Protein AF-A0A520CLI7-F1 (afdb_monomer_lite)

Structure (mmCIF, N/CA/C/O backbone):
data_AF-A0A520CLI7-F1
#
_entry.id   AF-A0A520CLI7-F1
#
loop_
_atom_site.group_PDB
_atom_site.id
_atom_site.type_symbol
_atom_site.label_atom_id
_atom_site.label_alt_id
_atom_site.label_comp_id
_atom_site.label_asym_id
_atom_site.label_entity_id
_atom_site.label_seq_id
_atom_site.pdbx_PDB_ins_code
_atom_site.Cartn_x
_atom_site.Cartn_y
_atom_site.Cartn_z
_atom_site.occupancy
_atom_site.B_iso_or_equiv
_atom_site.auth_seq_id
_atom_site.auth_comp_id
_atom_site.auth_asym_id
_atom_site.auth_atom_id
_atom_site.pdbx_PDB_model_num
ATOM 1 N N . MET A 1 1 ? -10.078 -12.389 11.170 1.00 51.91 1 MET A N 1
ATOM 2 C CA . MET A 1 1 ? -8.943 -12.163 10.248 1.00 51.91 1 MET A CA 1
ATOM 3 C C . MET A 1 1 ? -7.938 -11.281 10.962 1.00 51.91 1 MET A C 1
ATOM 5 O O . MET A 1 1 ? -8.373 -10.42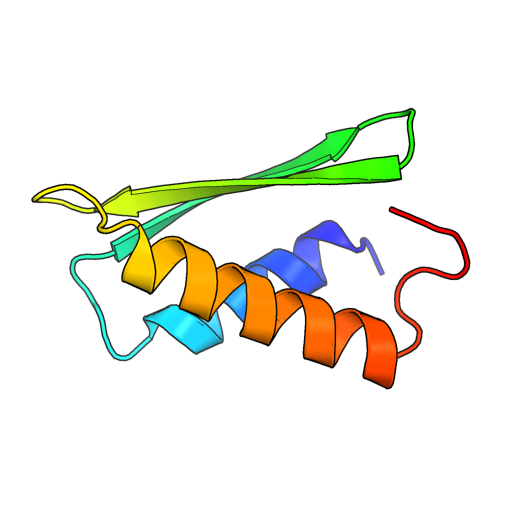8 11.718 1.00 51.91 1 MET A O 1
ATOM 9 N N . GLN A 1 2 ? -6.636 -11.503 10.782 1.00 81.75 2 GLN A N 1
ATOM 10 C CA . GLN A 1 2 ? -5.634 -10.511 11.191 1.00 81.75 2 GLN A CA 1
ATOM 11 C C . GLN A 1 2 ? -5.566 -9.474 10.070 1.00 81.75 2 GLN A C 1
ATOM 13 O O . GLN A 1 2 ? -5.344 -9.864 8.922 1.00 81.75 2 GLN A O 1
ATOM 18 N N . VAL A 1 3 ? -5.839 -8.206 10.383 1.00 90.31 3 VAL A N 1
ATOM 19 C CA . VAL A 1 3 ? -5.860 -7.078 9.430 1.00 90.31 3 VAL A CA 1
ATOM 20 C C . VAL A 1 3 ? -4.574 -7.046 8.605 1.00 90.31 3 VAL A C 1
ATOM 22 O O . VAL A 1 3 ? -4.613 -6.849 7.395 1.00 90.31 3 VAL A O 1
ATOM 25 N N . GLU A 1 4 ? -3.448 -7.371 9.232 1.00 94.12 4 GLU A N 1
ATOM 26 C CA . GLU A 1 4 ? -2.131 -7.457 8.612 1.00 94.12 4 GLU A CA 1
ATOM 27 C C . GLU A 1 4 ? -2.114 -8.410 7.416 1.00 94.12 4 GLU A C 1
ATOM 29 O O . GLU A 1 4 ? -1.556 -8.074 6.379 1.00 94.12 4 GLU A O 1
ATOM 34 N N . LYS A 1 5 ? -2.785 -9.567 7.504 1.00 94.69 5 LYS A N 1
ATOM 35 C CA . LYS A 1 5 ? -2.855 -10.517 6.381 1.00 94.69 5 LYS A CA 1
ATOM 36 C C . LYS A 1 5 ? -3.602 -9.937 5.188 1.00 94.69 5 LYS A C 1
ATOM 38 O O . LYS A 1 5 ? -3.233 -10.217 4.052 1.00 94.69 5 LYS A O 1
ATOM 43 N N . ARG A 1 6 ? -4.654 -9.150 5.436 1.00 94.94 6 ARG A N 1
ATOM 44 C CA . ARG A 1 6 ? -5.402 -8.504 4.354 1.00 94.94 6 ARG A CA 1
ATOM 45 C C . ARG A 1 6 ? -4.573 -7.394 3.722 1.00 94.94 6 ARG A C 1
ATOM 47 O O . ARG A 1 6 ? -4.505 -7.327 2.502 1.00 94.94 6 ARG A O 1
ATOM 54 N N . VAL A 1 7 ? -3.898 -6.591 4.541 1.00 96.88 7 VAL A N 1
ATOM 55 C CA . VAL A 1 7 ? -2.987 -5.540 4.073 1.00 96.88 7 VAL A CA 1
ATOM 56 C C . VAL A 1 7 ? -1.848 -6.124 3.238 1.00 96.88 7 VAL A C 1
ATOM 58 O O . VAL A 1 7 ? -1.580 -5.593 2.169 1.00 96.88 7 VAL A O 1
ATOM 61 N N . ILE A 1 8 ? -1.234 -7.233 3.667 1.00 97.62 8 ILE A N 1
ATOM 62 C CA . ILE A 1 8 ? -0.210 -7.948 2.886 1.00 97.62 8 ILE A CA 1
ATOM 63 C C . ILE A 1 8 ? -0.746 -8.279 1.489 1.00 97.62 8 ILE A C 1
ATOM 65 O O . ILE A 1 8 ? -0.145 -7.871 0.502 1.00 97.62 8 ILE A O 1
ATOM 69 N N . ALA A 1 9 ? -1.918 -8.919 1.407 1.00 97.44 9 ALA A N 1
ATOM 70 C CA . ALA A 1 9 ? -2.515 -9.292 0.126 1.00 97.44 9 ALA A CA 1
ATOM 71 C C . ALA A 1 9 ? -2.816 -8.078 -0.773 1.00 97.44 9 ALA A C 1
ATOM 73 O O . ALA A 1 9 ? -2.586 -8.144 -1.974 1.00 97.44 9 ALA A O 1
ATOM 74 N N . LEU A 1 10 ? -3.301 -6.969 -0.204 1.00 97.88 10 LEU A N 1
ATOM 75 C CA . LEU A 1 10 ? -3.574 -5.732 -0.950 1.00 97.88 10 LEU A CA 1
ATOM 76 C C . LEU A 1 10 ? -2.290 -5.070 -1.469 1.00 97.88 10 LEU A C 1
ATOM 78 O O . LEU A 1 10 ? -2.264 -4.537 -2.575 1.00 97.88 10 LEU A O 1
ATOM 82 N N . VAL A 1 11 ? -1.213 -5.086 -0.680 1.00 98.00 11 VAL A N 1
ATOM 83 C CA . VAL A 1 11 ? 0.084 -4.556 -1.121 1.00 98.00 11 VAL A CA 1
ATOM 84 C C . VAL A 1 11 ? 0.655 -5.428 -2.235 1.00 98.00 11 VAL A C 1
ATOM 86 O O . VAL A 1 11 ? 1.049 -4.887 -3.263 1.00 98.00 11 VAL A O 1
ATOM 89 N N . GLU A 1 12 ? 0.653 -6.752 -2.062 1.00 97.44 12 GLU A N 1
ATOM 90 C CA . GLU A 1 12 ? 1.121 -7.714 -3.069 1.00 97.44 12 GLU A CA 1
ATOM 91 C C . GLU A 1 12 ? 0.317 -7.615 -4.371 1.00 97.44 12 GLU A C 1
ATOM 93 O O . GLU A 1 12 ? 0.903 -7.600 -5.448 1.00 97.44 12 GLU A O 1
ATOM 98 N N . GLU A 1 13 ? -1.009 -7.467 -4.286 1.00 97.44 13 GLU A N 1
ATOM 99 C CA . GLU A 1 13 ? -1.872 -7.203 -5.442 1.00 97.44 13 GLU A CA 1
ATOM 100 C C . GLU A 1 13 ? -1.459 -5.912 -6.159 1.00 97.44 13 GLU A C 1
ATOM 102 O O . GLU A 1 13 ? -1.350 -5.883 -7.386 1.00 97.44 13 GLU A O 1
ATOM 107 N N . LYS A 1 14 ? -1.186 -4.845 -5.398 1.00 97.44 14 LYS A N 1
ATOM 108 C CA . LYS A 1 14 ? -0.861 -3.533 -5.959 1.00 97.44 14 LYS A CA 1
ATOM 109 C C . LYS A 1 14 ? 0.497 -3.473 -6.657 1.00 97.44 14 LYS A C 1
ATOM 111 O O . LYS A 1 14 ? 0.657 -2.636 -7.546 1.00 97.44 14 LYS A O 1
ATOM 116 N N . ILE A 1 15 ? 1.453 -4.297 -6.237 1.00 97.00 15 ILE A N 1
ATOM 117 C CA . ILE A 1 15 ? 2.810 -4.346 -6.805 1.00 97.00 15 ILE A CA 1
ATOM 118 C C . ILE A 1 15 ? 3.036 -5.567 -7.706 1.00 97.00 15 ILE A C 1
ATOM 120 O O . ILE A 1 15 ? 4.1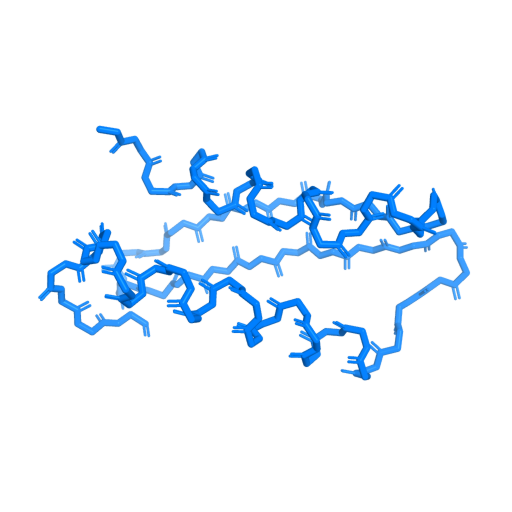54 -5.789 -8.155 1.00 97.00 15 ILE A O 1
ATOM 124 N N . ALA A 1 16 ? 2.000 -6.358 -8.002 1.00 96.88 16 ALA A N 1
ATOM 125 C CA . ALA A 1 16 ? 2.128 -7.594 -8.779 1.00 96.88 16 ALA A CA 1
ATOM 126 C C . ALA A 1 16 ? 2.705 -7.390 -10.195 1.00 96.88 16 ALA A C 1
ATOM 128 O O . ALA A 1 16 ? 3.298 -8.307 -10.762 1.00 96.88 16 ALA A O 1
ATOM 129 N N . ASP A 1 17 ? 2.539 -6.199 -10.775 1.00 96.25 17 ASP A N 1
ATOM 130 C CA . ASP A 1 17 ? 3.092 -5.791 -12.071 1.00 96.25 17 ASP A CA 1
ATOM 131 C C . ASP A 1 17 ? 4.465 -5.096 -11.968 1.00 96.25 17 ASP A C 1
ATOM 133 O O . ASP A 1 17 ? 5.027 -4.686 -12.985 1.00 96.25 17 ASP A O 1
ATOM 137 N N . ARG A 1 18 ? 5.015 -4.979 -10.754 1.00 95.56 18 ARG A N 1
ATOM 138 C CA . ARG A 1 18 ? 6.270 -4.296 -10.414 1.00 95.56 18 ARG A CA 1
ATOM 139 C C . ARG A 1 18 ? 7.211 -5.271 -9.689 1.00 95.56 18 ARG A C 1
ATOM 141 O O . ARG A 1 18 ? 7.360 -5.176 -8.472 1.00 95.56 18 ARG A O 1
ATOM 148 N N . PRO A 1 19 ? 7.819 -6.244 -10.398 1.00 94.69 19 PRO A N 1
ATOM 149 C CA . PRO A 1 19 ? 8.626 -7.303 -9.784 1.00 94.69 19 PRO A CA 1
ATOM 150 C C . PRO A 1 19 ? 9.874 -6.793 -9.050 1.00 94.69 19 PRO A C 1
ATOM 152 O O . PRO A 1 19 ? 10.455 -7.534 -8.265 1.00 94.69 19 PRO A O 1
ATOM 155 N N . G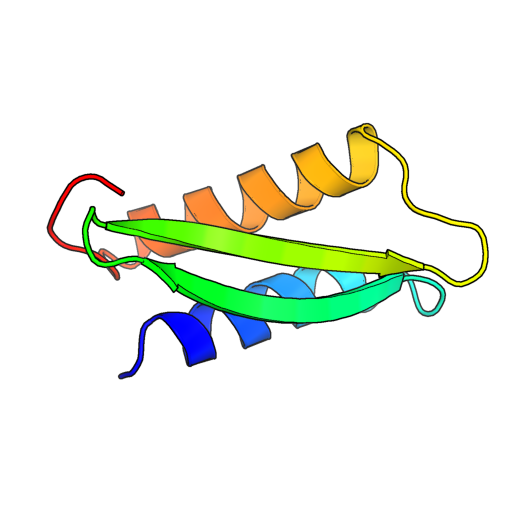LU A 1 20 ? 10.291 -5.555 -9.312 1.00 96.31 20 GLU A N 1
ATOM 156 C CA . GLU A 1 20 ? 11.387 -4.886 -8.619 1.00 96.31 20 GLU A CA 1
ATOM 157 C C . GLU A 1 20 ? 11.010 -4.378 -7.220 1.00 96.31 20 GLU A C 1
ATOM 159 O O . GLU A 1 20 ? 11.902 -4.019 -6.457 1.00 96.31 20 GLU A O 1
ATOM 164 N N . LEU A 1 21 ? 9.714 -4.311 -6.889 1.00 97.75 21 LEU A N 1
ATOM 165 C CA . LEU A 1 21 ? 9.207 -3.881 -5.587 1.00 97.75 21 LEU A CA 1
ATOM 166 C C . LEU A 1 21 ? 8.785 -5.095 -4.756 1.00 97.75 21 LEU A C 1
ATOM 168 O O . LEU A 1 21 ? 8.168 -6.032 -5.261 1.00 97.75 21 LEU A O 1
ATOM 172 N N . PHE A 1 22 ? 9.045 -5.055 -3.453 1.00 97.38 22 PHE A N 1
ATOM 173 C CA . PHE A 1 22 ? 8.666 -6.124 -2.537 1.00 97.38 22 PHE A CA 1
ATOM 174 C C . PHE A 1 22 ? 8.255 -5.595 -1.161 1.00 97.38 22 PHE A C 1
ATOM 176 O O . PHE A 1 22 ? 8.753 -4.591 -0.646 1.00 97.38 22 PHE A O 1
ATOM 183 N N . LEU A 1 23 ? 7.312 -6.304 -0.541 1.00 97.88 23 LEU A N 1
ATOM 184 C CA . LEU A 1 23 ? 6.853 -6.026 0.813 1.00 97.88 23 LEU A CA 1
ATOM 185 C C . LEU A 1 23 ? 7.864 -6.559 1.834 1.00 97.88 23 LEU A C 1
ATOM 187 O O . LEU A 1 23 ? 8.202 -7.741 1.824 1.00 97.88 23 LEU A O 1
ATOM 191 N N . VAL A 1 24 ? 8.310 -5.695 2.745 1.00 97.62 24 VAL A N 1
ATOM 192 C CA . VAL A 1 24 ? 9.270 -6.047 3.802 1.00 97.62 24 VAL A CA 1
ATOM 193 C C . VAL A 1 24 ? 8.543 -6.433 5.086 1.00 97.62 24 VAL A C 1
ATOM 195 O O . VAL A 1 24 ? 8.835 -7.462 5.691 1.00 97.62 24 VAL A O 1
ATOM 198 N N . GLU A 1 25 ? 7.595 -5.604 5.527 1.00 97.38 25 GLU A N 1
ATOM 199 C CA . GLU A 1 25 ? 6.878 -5.811 6.786 1.00 97.38 25 GLU A CA 1
ATOM 200 C C . GLU A 1 25 ? 5.524 -5.100 6.770 1.00 97.38 25 GLU A C 1
ATOM 202 O O . GLU A 1 25 ? 5.394 -3.982 6.271 1.00 97.38 25 GLU A O 1
ATOM 207 N N . VAL A 1 26 ? 4.528 -5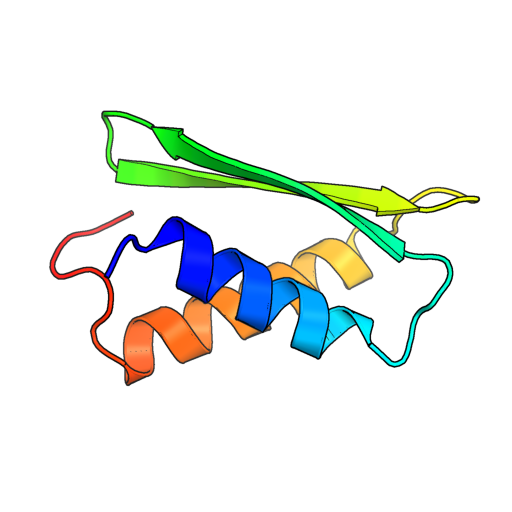.719 7.401 1.00 97.25 26 VAL A N 1
ATOM 208 C CA . VAL A 1 26 ? 3.281 -5.062 7.797 1.00 97.25 26 VAL A CA 1
ATOM 209 C C . VAL A 1 26 ? 3.084 -5.276 9.286 1.00 97.25 26 VAL A C 1
ATOM 211 O O . VAL A 1 26 ? 3.130 -6.410 9.763 1.00 97.25 26 VAL A O 1
ATOM 214 N N . ARG A 1 27 ? 2.833 -4.194 10.022 1.00 95.19 27 ARG A N 1
ATOM 215 C CA . ARG A 1 27 ? 2.566 -4.261 11.460 1.00 95.19 27 ARG A CA 1
ATOM 216 C C . ARG A 1 27 ? 1.514 -3.250 11.888 1.00 95.19 27 ARG A C 1
ATOM 218 O O . ARG A 1 27 ? 1.565 -2.085 11.494 1.00 95.19 27 ARG A O 1
ATOM 225 N N . MET A 1 28 ? 0.612 -3.686 12.760 1.00 92.19 28 MET A N 1
ATOM 226 C CA . MET A 1 28 ? -0.273 -2.798 13.502 1.00 92.19 28 MET A CA 1
ATOM 227 C C . MET A 1 28 ? 0.383 -2.425 14.834 1.00 92.19 28 MET A C 1
ATOM 229 O O . MET A 1 28 ? 0.796 -3.296 15.604 1.00 92.19 28 MET A O 1
ATOM 233 N N . LEU A 1 29 ? 0.522 -1.131 15.112 1.00 92.31 29 LEU A N 1
ATOM 234 C CA . LEU A 1 29 ? 1.005 -0.652 16.406 1.00 92.31 29 LEU A CA 1
ATOM 235 C C . LEU A 1 29 ? -0.148 -0.493 17.416 1.00 92.31 29 LEU A C 1
ATOM 237 O O . LEU A 1 29 ? -1.293 -0.300 17.012 1.00 92.31 29 LEU A O 1
ATOM 241 N N . PRO A 1 30 ? 0.134 -0.491 18.736 1.00 87.31 30 PRO A N 1
ATOM 242 C CA . PRO A 1 30 ? -0.895 -0.379 19.780 1.00 87.31 30 PRO A CA 1
ATOM 243 C C . PRO A 1 30 ? -1.749 0.900 19.756 1.00 87.31 30 PRO A C 1
ATOM 245 O O . PRO A 1 30 ? -2.767 0.961 20.433 1.00 87.31 30 PRO A O 1
ATOM 248 N N . ASN A 1 31 ? -1.340 1.934 19.019 1.00 88.12 31 ASN A N 1
ATOM 249 C CA . ASN A 1 31 ? -2.086 3.182 18.830 1.00 88.12 31 ASN A CA 1
ATOM 250 C C . ASN A 1 31 ? -2.911 3.182 17.531 1.00 88.12 31 ASN A C 1
ATOM 252 O O . ASN A 1 31 ? -3.090 4.237 16.929 1.00 88.12 31 ASN A O 1
ATOM 256 N N . ASN A 1 32 ? -3.323 1.995 17.081 1.00 87.81 32 ASN A N 1
ATOM 257 C CA . ASN A 1 32 ? -3.961 1.725 15.793 1.00 87.81 32 ASN A CA 1
ATOM 258 C C . ASN A 1 32 ? -3.153 2.175 14.572 1.00 87.81 32 ASN A C 1
ATOM 260 O O . ASN A 1 32 ? -3.682 2.184 13.478 1.00 87.81 32 ASN A O 1
ATOM 264 N N . LYS A 1 33 ? -1.863 2.495 14.703 1.00 92.56 33 LYS A N 1
ATOM 265 C CA . LYS A 1 33 ? -1.075 2.930 13.551 1.00 92.56 33 LYS A CA 1
ATOM 266 C C . LYS A 1 33 ? -0.661 1.733 12.698 1.00 92.56 33 LYS A C 1
ATOM 268 O O . LYS A 1 33 ? 0.179 0.934 13.124 1.00 92.56 33 LYS A O 1
ATOM 273 N N . LEU A 1 34 ? -1.187 1.662 11.479 1.00 94.50 34 LEU A N 1
ATOM 274 C CA . LEU A 1 34 ? -0.750 0.698 10.472 1.00 94.50 34 LEU A CA 1
ATOM 275 C C . LEU A 1 34 ? 0.560 1.165 9.825 1.00 94.50 34 LEU A C 1
ATOM 277 O O . LEU A 1 34 ? 0.645 2.265 9.280 1.00 94.50 34 LEU A O 1
ATOM 281 N N . ILE A 1 35 ? 1.592 0.324 9.880 1.00 96.50 35 ILE A N 1
ATOM 282 C CA . ILE A 1 35 ? 2.877 0.569 9.221 1.00 96.50 35 ILE A CA 1
ATOM 283 C C . ILE A 1 35 ? 3.106 -0.508 8.169 1.00 96.50 35 ILE A C 1
ATOM 285 O O . ILE A 1 35 ? 3.009 -1.701 8.457 1.00 96.50 35 ILE A O 1
ATOM 289 N N . ILE A 1 36 ? 3.435 -0.055 6.962 1.00 97.69 36 ILE A N 1
ATOM 290 C CA . ILE A 1 36 ? 3.770 -0.883 5.809 1.00 97.69 36 ILE A CA 1
ATOM 291 C C . ILE A 1 36 ? 5.168 -0.459 5.359 1.00 97.69 36 ILE A C 1
ATOM 293 O O . ILE A 1 36 ? 5.377 0.700 5.001 1.00 97.69 36 ILE A O 1
ATOM 297 N N . HIS A 1 37 ? 6.117 -1.387 5.402 1.00 97.62 37 HIS A N 1
ATOM 298 C CA . HIS A 1 37 ? 7.454 -1.207 4.853 1.00 97.62 37 HIS A CA 1
ATOM 299 C C . HIS A 1 37 ? 7.529 -1.911 3.501 1.00 97.62 37 HIS A C 1
ATOM 301 O O . HIS A 1 37 ? 7.284 -3.114 3.404 1.00 97.62 37 HIS A O 1
ATOM 307 N N . VAL A 1 38 ? 7.871 -1.146 2.471 1.00 97.56 38 VAL A N 1
ATOM 308 C CA . VAL A 1 38 ? 8.060 -1.614 1.096 1.00 97.56 38 VAL A CA 1
ATOM 309 C C . VAL A 1 38 ? 9.428 -1.131 0.652 1.00 97.56 38 VAL A C 1
ATOM 311 O O . VAL A 1 38 ? 9.813 -0.007 0.980 1.00 97.56 38 VAL A O 1
ATOM 314 N N . ASP A 1 39 ? 10.142 -1.978 -0.070 1.00 97.44 39 ASP A N 1
ATOM 315 C CA . ASP A 1 39 ? 11.435 -1.651 -0.656 1.00 97.44 39 ASP A CA 1
ATOM 316 C C . ASP A 1 39 ? 11.478 -2.149 -2.104 1.00 97.44 39 ASP A C 1
ATOM 318 O O . ASP A 1 39 ? 10.547 -2.813 -2.570 1.00 97.44 39 ASP A O 1
ATOM 322 N N . GLY A 1 40 ? 12.528 -1.790 -2.829 1.00 97.00 40 GLY A N 1
ATOM 323 C CA . GLY A 1 40 ? 12.760 -2.286 -4.174 1.00 97.00 40 GLY A CA 1
ATOM 324 C C . GLY A 1 40 ? 14.239 -2.389 -4.497 1.00 97.00 40 GLY A C 1
ATOM 325 O O . GLY A 1 40 ? 15.065 -1.724 -3.873 1.00 97.00 40 GLY A O 1
ATOM 326 N N . ASP A 1 41 ? 14.576 -3.200 -5.495 1.00 96.06 41 ASP A N 1
ATOM 327 C CA . ASP A 1 41 ? 15.970 -3.484 -5.866 1.00 96.06 41 ASP A CA 1
ATOM 328 C C . ASP A 1 41 ? 16.767 -2.212 -6.218 1.00 96.06 41 ASP A C 1
ATOM 330 O O . ASP A 1 41 ? 17.963 -2.115 -5.939 1.00 96.06 41 ASP A O 1
ATOM 334 N N . GLU A 1 42 ? 16.093 -1.208 -6.788 1.00 95.69 42 GLU A N 1
ATOM 335 C CA . GLU A 1 42 ? 16.655 0.110 -7.121 1.00 95.69 42 GLU A CA 1
ATOM 336 C C . GLU A 1 42 ? 16.055 1.241 -6.262 1.00 95.69 42 GLU A C 1
ATOM 338 O O . GLU A 1 42 ? 16.123 2.425 -6.606 1.00 95.69 42 GLU A O 1
ATOM 343 N N . GLY A 1 43 ? 15.479 0.878 -5.114 1.00 93.88 43 GLY A N 1
ATOM 344 C CA . GLY A 1 43 ? 14.714 1.762 -4.246 1.00 93.88 43 GLY A CA 1
ATOM 345 C C . GLY A 1 43 ? 13.275 1.982 -4.717 1.00 93.88 43 GLY A C 1
ATOM 346 O O . GLY A 1 43 ? 12.834 1.490 -5.755 1.00 93.88 43 GLY A O 1
ATOM 347 N N . ILE A 1 44 ? 12.524 2.744 -3.922 1.00 96.00 44 ILE A N 1
ATOM 348 C CA . ILE A 1 44 ? 11.105 3.031 -4.151 1.00 96.00 44 ILE A CA 1
ATOM 349 C C . ILE A 1 44 ? 10.861 4.537 -4.249 1.00 96.00 44 ILE A C 1
ATOM 351 O O . ILE A 1 44 ? 11.408 5.334 -3.480 1.00 96.00 44 ILE A O 1
ATOM 355 N N . SER A 1 45 ? 10.025 4.951 -5.203 1.00 96.94 45 SER A N 1
ATOM 356 C CA . SER A 1 45 ? 9.647 6.357 -5.335 1.00 96.94 45 SER A CA 1
ATOM 357 C C . SER A 1 45 ? 8.543 6.741 -4.343 1.00 96.94 45 SER A C 1
ATOM 359 O O . SER A 1 45 ? 7.726 5.921 -3.923 1.00 96.94 45 SER A O 1
ATOM 361 N N . ILE A 1 46 ? 8.445 8.031 -4.005 1.00 97.12 46 ILE A N 1
ATOM 362 C CA . ILE A 1 46 ? 7.332 8.545 -3.185 1.00 97.12 46 ILE A CA 1
ATOM 363 C C . ILE A 1 46 ? 5.983 8.297 -3.882 1.00 97.12 46 ILE A C 1
ATOM 365 O O . ILE A 1 46 ? 4.976 8.053 -3.222 1.00 97.12 46 ILE A O 1
ATOM 369 N N . GLN A 1 47 ? 5.950 8.344 -5.213 1.00 97.38 47 GLN A N 1
ATOM 370 C CA . GLN A 1 47 ? 4.757 8.099 -6.016 1.00 97.38 47 GLN A CA 1
ATOM 371 C C . GLN A 1 47 ? 4.261 6.658 -5.859 1.00 97.38 47 GLN A C 1
ATOM 373 O O . GLN A 1 47 ? 3.053 6.458 -5.722 1.00 97.38 47 GLN A O 1
ATOM 378 N N . ASP A 1 48 ? 5.172 5.683 -5.807 1.00 96.56 48 ASP A N 1
ATOM 379 C CA . ASP A 1 48 ? 4.834 4.282 -5.543 1.00 96.56 48 ASP A CA 1
ATOM 380 C C . ASP A 1 48 ? 4.272 4.126 -4.122 1.00 96.56 48 ASP A C 1
ATOM 382 O O . ASP A 1 48 ? 3.195 3.554 -3.947 1.00 96.56 48 ASP A O 1
ATOM 386 N N . CYS A 1 49 ? 4.903 4.746 -3.116 1.00 96.88 49 CYS A N 1
ATOM 387 C CA . CYS A 1 49 ? 4.386 4.759 -1.742 1.00 96.88 49 CYS A CA 1
ATOM 388 C C . CYS A 1 49 ? 2.962 5.340 -1.663 1.00 96.88 49 CYS A C 1
ATOM 390 O O . CYS A 1 49 ? 2.091 4.784 -0.993 1.00 96.88 49 CYS A O 1
ATOM 392 N N . VAL A 1 50 ? 2.698 6.445 -2.371 1.00 97.81 50 VAL A N 1
ATOM 393 C CA . VAL A 1 50 ? 1.363 7.064 -2.437 1.00 97.81 50 VAL A CA 1
ATOM 394 C C . VAL A 1 50 ? 0.358 6.142 -3.130 1.00 97.81 50 VAL A C 1
ATOM 396 O O . VAL A 1 50 ? -0.786 6.039 -2.684 1.00 97.81 50 VAL A O 1
ATOM 399 N N . ALA A 1 51 ? 0.758 5.473 -4.213 1.00 97.69 51 ALA A N 1
ATOM 400 C CA . ALA A 1 51 ? -0.106 4.551 -4.941 1.00 97.69 51 ALA A CA 1
ATOM 401 C C . ALA A 1 51 ? -0.494 3.335 -4.086 1.00 97.69 51 ALA A C 1
ATOM 403 O O . ALA A 1 51 ? -1.664 2.947 -4.084 1.00 97.69 51 ALA A O 1
ATOM 404 N N . ILE A 1 52 ? 0.460 2.781 -3.333 1.00 97.69 52 ILE A N 1
ATOM 405 C CA . ILE A 1 52 ? 0.233 1.678 -2.391 1.00 97.69 52 ILE A CA 1
ATOM 406 C C . ILE A 1 52 ? -0.673 2.138 -1.248 1.00 97.69 52 ILE A C 1
ATOM 408 O O . ILE A 1 52 ? -1.700 1.514 -0.993 1.00 97.69 52 ILE A O 1
ATOM 412 N N . SER A 1 53 ? -0.358 3.274 -0.616 1.00 97.56 53 SER A N 1
ATOM 413 C CA . SER A 1 53 ? -1.141 3.824 0.497 1.00 97.56 53 SER A CA 1
ATOM 414 C C . SER A 1 53 ? -2.608 4.051 0.121 1.00 97.56 53 SER A C 1
ATOM 416 O O . SER A 1 53 ? -3.496 3.641 0.865 1.00 97.56 53 SER A O 1
ATOM 418 N N . ARG A 1 54 ? -2.878 4.637 -1.054 1.00 97.69 54 ARG A N 1
ATOM 419 C CA . ARG A 1 54 ? -4.251 4.859 -1.535 1.00 97.69 54 ARG A CA 1
ATOM 420 C C . ARG A 1 54 ? -4.988 3.559 -1.822 1.00 97.69 54 ARG A C 1
ATOM 422 O O . ARG A 1 54 ? -6.157 3.450 -1.475 1.00 97.69 54 ARG A O 1
ATOM 429 N N . HIS A 1 55 ? -4.323 2.600 -2.463 1.00 97.75 55 HIS A N 1
ATOM 430 C CA . HIS A 1 55 ? -4.939 1.317 -2.788 1.00 97.75 55 HIS A CA 1
ATOM 431 C C . HIS A 1 55 ? -5.318 0.547 -1.518 1.00 97.75 55 HIS A C 1
ATOM 433 O O . HIS A 1 55 ? -6.448 0.080 -1.410 1.00 97.75 55 HIS A O 1
ATOM 439 N N . VAL A 1 56 ? -4.407 0.464 -0.545 1.00 97.25 56 VAL A N 1
ATOM 440 C CA . VAL A 1 56 ? -4.666 -0.216 0.730 1.00 97.25 56 VAL A CA 1
ATOM 441 C C . VAL A 1 56 ? -5.763 0.501 1.515 1.00 97.25 56 VAL A C 1
ATOM 443 O O . VAL A 1 56 ? -6.729 -0.143 1.912 1.00 97.25 56 VAL A O 1
ATOM 446 N N . GLY A 1 57 ? -5.648 1.820 1.704 1.00 95.56 57 GLY A N 1
ATOM 447 C CA . GLY A 1 57 ? -6.620 2.602 2.475 1.00 95.56 57 GLY A CA 1
ATOM 448 C C . GLY A 1 57 ? -8.039 2.487 1.919 1.00 95.56 57 GLY A C 1
ATOM 449 O O . GLY A 1 57 ? -8.961 2.186 2.669 1.00 95.56 57 GLY A O 1
ATOM 450 N N . PHE A 1 58 ? -8.195 2.607 0.595 1.00 96.62 58 PHE A N 1
ATOM 451 C CA . PHE A 1 58 ? -9.490 2.454 -0.073 1.00 96.62 58 PHE A CA 1
ATOM 452 C C . PHE A 1 58 ? -10.153 1.101 0.229 1.00 96.62 58 PHE A C 1
ATOM 454 O O . PHE A 1 58 ? -11.311 1.062 0.630 1.00 96.62 58 PHE A O 1
ATOM 461 N N . HIS A 1 59 ? -9.425 -0.010 0.085 1.00 96.25 59 HIS A N 1
ATOM 462 C CA . HIS A 1 59 ? -10.000 -1.338 0.318 1.00 96.25 59 HIS A CA 1
ATOM 463 C C . HIS A 1 59 ? -10.297 -1.598 1.796 1.00 96.25 59 HIS A C 1
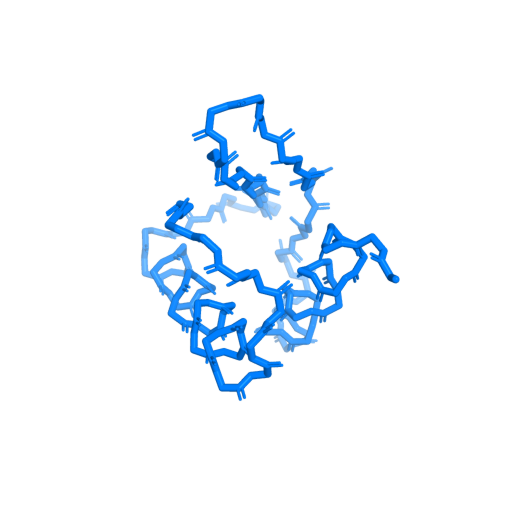ATOM 465 O O . HIS A 1 59 ? -11.315 -2.206 2.111 1.00 96.25 59 HIS A O 1
ATOM 471 N N . LEU A 1 60 ? -9.449 -1.124 2.715 1.00 94.50 60 LEU A N 1
ATOM 472 C CA . LEU A 1 60 ? -9.710 -1.263 4.150 1.00 94.50 60 LEU A CA 1
ATOM 473 C C . LEU A 1 60 ? -10.971 -0.502 4.585 1.00 94.50 60 LEU A C 1
ATOM 475 O O . LEU A 1 60 ? -11.709 -1.003 5.436 1.00 94.50 60 LEU A O 1
ATOM 479 N N . GLU A 1 61 ? -11.213 0.677 4.006 1.00 93.31 61 GLU A N 1
ATOM 480 C CA . GLU A 1 61 ? -12.417 1.480 4.246 1.00 93.31 61 GLU A CA 1
ATOM 481 C C . GLU A 1 61 ? -13.668 0.812 3.658 1.00 93.31 61 GLU A C 1
ATOM 483 O O . GLU A 1 61 ? -14.638 0.594 4.384 1.00 93.31 61 GLU A O 1
ATOM 488 N N . GLU A 1 62 ? -13.634 0.410 2.384 1.00 94.88 62 GLU A N 1
ATOM 489 C CA . GLU A 1 62 ? -14.767 -0.248 1.712 1.00 94.88 62 GLU A CA 1
ATOM 490 C C . GLU A 1 62 ? -15.160 -1.570 2.392 1.00 94.88 62 GLU A C 1
ATOM 492 O O . GLU A 1 62 ? -16.342 -1.884 2.554 1.00 94.88 62 GLU A O 1
ATOM 497 N N . GLU A 1 63 ? -14.172 -2.346 2.845 1.00 93.44 63 GLU A N 1
ATOM 498 C CA . GLU A 1 63 ? -14.392 -3.623 3.531 1.00 93.44 63 GLU A CA 1
ATOM 499 C C . GLU A 1 63 ? -14.806 -3.455 5.001 1.00 93.44 63 GLU A C 1
ATOM 501 O O . GLU A 1 63 ? -15.149 -4.446 5.647 1.00 93.44 63 GLU A O 1
ATOM 506 N N . ASN A 1 64 ? -14.775 -2.230 5.544 1.00 90.12 64 ASN A N 1
ATOM 507 C CA . ASN A 1 64 ? -14.893 -1.956 6.981 1.00 90.12 64 ASN A CA 1
ATOM 508 C C . ASN A 1 64 ? -13.966 -2.866 7.812 1.00 90.12 64 ASN A C 1
ATOM 510 O O . ASN A 1 64 ? -14.350 -3.414 8.847 1.00 90.12 64 ASN A O 1
ATOM 514 N N . ALA A 1 65 ? -12.733 -3.062 7.335 1.00 87.31 65 ALA A N 1
ATOM 515 C CA . ALA A 1 65 ? -11.792 -4.018 7.914 1.00 87.31 65 ALA A CA 1
ATOM 516 C C . ALA A 1 65 ? -11.259 -3.581 9.294 1.00 87.31 65 ALA A C 1
ATOM 518 O O . ALA A 1 65 ? -10.767 -4.416 10.058 1.00 87.31 65 ALA A O 1
ATOM 519 N N . ILE A 1 66 ? -11.347 -2.282 9.607 1.00 86.31 66 ILE A N 1
ATOM 520 C CA . ILE A 1 66 ? -10.949 -1.675 10.880 1.00 86.31 66 ILE A CA 1
ATOM 521 C C . ILE A 1 66 ? -12.085 -0.745 11.333 1.00 86.31 66 ILE A C 1
ATOM 523 O O . ILE A 1 66 ? -12.384 0.240 10.669 1.00 86.31 66 ILE A O 1
ATOM 527 N N . GLU A 1 67 ? -12.718 -1.043 12.471 1.00 83.38 67 GLU A N 1
ATOM 528 C CA . GLU A 1 67 ? -13.875 -0.279 12.984 1.00 83.38 67 GLU A CA 1
ATOM 529 C C . GLU A 1 67 ? -13.503 1.096 13.577 1.00 83.38 67 GLU A C 1
ATOM 531 O O . GLU A 1 67 ? -14.369 1.930 13.834 1.00 83.38 67 GLU A O 1
ATOM 536 N N . GLN A 1 68 ? -12.217 1.325 13.846 1.00 84.81 68 GLN A N 1
ATOM 537 C CA . GLN A 1 68 ? -11.691 2.515 14.518 1.00 84.81 68 GLN A CA 1
ATOM 538 C C . GLN A 1 68 ? -10.697 3.254 13.619 1.00 84.81 68 GLN A C 1
ATOM 540 O O . GLN A 1 68 ? -10.137 2.668 12.699 1.00 84.81 68 GLN A O 1
ATOM 545 N N . ALA A 1 69 ? -10.428 4.527 13.922 1.00 84.69 69 ALA A N 1
ATOM 546 C CA . ALA A 1 69 ? -9.373 5.285 13.249 1.00 84.69 69 ALA A CA 1
ATOM 547 C C . ALA A 1 69 ? -7.994 4.626 13.443 1.00 84.69 69 ALA A C 1
ATOM 549 O O . ALA A 1 69 ? -7.695 4.136 14.542 1.00 84.69 69 ALA A O 1
ATOM 550 N N . TYR A 1 70 ? -7.185 4.645 12.380 1.00 84.88 70 TYR A N 1
ATOM 551 C CA . TYR A 1 70 ? -5.886 3.981 12.264 1.00 84.88 70 TYR A CA 1
ATOM 552 C C . TYR A 1 70 ? -4.862 4.827 11.488 1.00 84.88 70 TYR A C 1
ATOM 554 O O . TYR A 1 70 ? -5.301 5.708 10.714 1.00 84.88 70 TYR A O 1
#

Secondary structure (DSSP, 8-state):
--HHHHHHHHHHHHHTT-TTEEEEEEEE-TTS-EEEEEEETT---HHHHHHHHHHHHHHHHHTT--SS--

pLDDT: mean 93.99, std 6.53, range [51.91, 98.0]

Radius of gyration: 11.98 Å; chains: 1; bounding box: 32×21×32 Å

Foldseek 3Di:
DPLQVVLQVQLCVQCVVPVQKD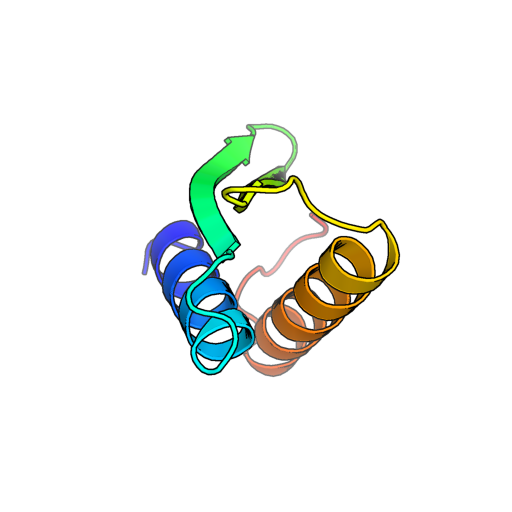WDDWDQDPVRDTDTDMAGPVGDDVVSVVSSVVSSVVVCVVVVVDVDDD

Sequence (70 aa):
MQVEKRVIALVEEKIADRPELFLVEVRMLPNNKLIIHVDGDEGISIQDCVAISRHVGFHLEEENAIEQAY